Protein AF-A0A6B3GNY4-F1 (afdb_monomer_lite)

Foldseek 3Di:
DVVVVVVVVVVVVVVCCVDVVVPPVVVVVCVVCPPVVPDDPVVNVVVDDPPPPVCPVVVVVVVVVVVVVVPDDDDDPDDPPPPDD

Secondary structure (DSSP, 8-state):
-HHHHHHHHHHHHHHHIIIIIIIIIHHHHHHHHGGGTT---HHHHHHS----SS-HHHHHHHHHHHHHHTTS----TTTTSSS--

Structure (mmCIF, N/CA/C/O backbone):
data_AF-A0A6B3GNY4-F1
#
_entry.id   AF-A0A6B3GNY4-F1
#
loop_
_atom_site.group_PDB
_atom_site.id
_atom_site.type_symbol
_atom_site.label_atom_id
_atom_site.label_alt_id
_atom_site.label_comp_id
_atom_site.label_asym_id
_atom_site.label_entity_id
_atom_site.label_seq_id
_atom_site.pdbx_PDB_ins_code
_atom_site.Cartn_x
_atom_site.Cartn_y
_atom_site.Cartn_z
_atom_site.occupancy
_atom_site.B_iso_or_equiv
_atom_site.auth_seq_id
_atom_site.auth_comp_id
_atom_site.auth_asym_id
_atom_site.auth_atom_id
_atom_site.pdbx_PDB_model_num
ATOM 1 N N . GLN A 1 1 ? 22.929 -14.298 -19.397 1.00 60.06 1 GLN A N 1
ATOM 2 C CA . GLN A 1 1 ? 21.673 -13.888 -20.076 1.00 60.06 1 GLN A CA 1
ATOM 3 C C . GLN A 1 1 ? 20.437 -14.029 -19.183 1.00 60.06 1 GLN A C 1
ATOM 5 O O . GLN A 1 1 ? 19.629 -13.111 -19.179 1.00 60.06 1 GLN A O 1
ATOM 10 N N . MET A 1 2 ? 20.317 -15.091 -18.373 1.00 79.94 2 MET A N 1
ATOM 11 C CA . MET A 1 2 ? 19.193 -15.301 -17.437 1.00 79.94 2 MET A CA 1
ATOM 12 C C . MET A 1 2 ? 18.920 -14.117 -16.489 1.00 79.94 2 MET A C 1
ATOM 14 O O . MET A 1 2 ? 17.784 -13.665 -16.390 1.00 79.94 2 MET A O 1
ATOM 18 N N . ILE A 1 3 ? 19.967 -13.545 -15.873 1.00 90.50 3 ILE A N 1
ATOM 19 C CA . ILE A 1 3 ? 19.844 -12.394 -14.955 1.00 90.50 3 ILE A CA 1
ATOM 20 C C . ILE A 1 3 ? 19.161 -11.184 -15.617 1.00 90.50 3 ILE A C 1
ATOM 22 O O . ILE A 1 3 ? 18.394 -10.475 -14.975 1.00 90.50 3 ILE A O 1
ATOM 26 N N . LYS A 1 4 ? 19.408 -10.966 -16.918 1.00 87.88 4 LYS A N 1
ATOM 27 C CA . LYS A 1 4 ? 18.862 -9.823 -17.660 1.00 87.88 4 LYS A CA 1
ATOM 28 C C . LYS A 1 4 ? 17.352 -9.969 -17.859 1.00 87.88 4 LYS A C 1
ATOM 30 O O . LYS A 1 4 ? 16.633 -8.985 -17.760 1.00 87.88 4 LYS A O 1
ATOM 35 N N . MET A 1 5 ? 16.884 -11.197 -18.091 1.00 93.38 5 MET A N 1
ATOM 36 C CA . MET A 1 5 ? 15.457 -11.502 -18.228 1.00 93.38 5 MET A CA 1
ATOM 37 C C . MET A 1 5 ? 14.729 -11.396 -16.886 1.00 93.38 5 MET A C 1
ATOM 39 O O . MET A 1 5 ? 13.665 -10.789 -16.830 1.00 93.38 5 MET A O 1
ATOM 43 N N . ILE A 1 6 ? 15.336 -11.903 -15.807 1.00 95.06 6 ILE A N 1
ATOM 44 C CA . ILE A 1 6 ? 14.777 -11.809 -14.449 1.00 95.06 6 ILE A CA 1
ATOM 45 C C . ILE A 1 6 ? 14.666 -10.341 -14.006 1.00 95.06 6 ILE A C 1
ATOM 47 O O . ILE A 1 6 ? 13.626 -9.919 -13.501 1.00 95.06 6 ILE A O 1
ATOM 51 N N . GLY A 1 7 ? 15.710 -9.539 -14.243 1.00 94.69 7 GLY A N 1
ATOM 52 C CA . GLY A 1 7 ? 15.697 -8.110 -13.926 1.00 94.69 7 GLY A CA 1
ATOM 53 C C . GLY A 1 7 ? 14.664 -7.328 -14.740 1.00 94.69 7 GLY A C 1
ATOM 54 O O . GLY A 1 7 ? 13.980 -6.467 -14.195 1.00 94.69 7 GLY A O 1
ATOM 55 N N . PHE A 1 8 ? 14.494 -7.665 -16.022 1.00 95.69 8 PHE A N 1
ATOM 56 C CA . PHE A 1 8 ? 13.505 -7.023 -16.888 1.00 95.69 8 PHE A CA 1
ATOM 57 C C . PHE A 1 8 ? 12.065 -7.288 -16.427 1.00 95.69 8 PHE A C 1
ATOM 59 O O . PHE A 1 8 ? 11.284 -6.346 -16.301 1.00 95.69 8 PHE A O 1
ATOM 66 N N . SER A 1 9 ? 11.720 -8.540 -16.098 1.00 96.00 9 SER A N 1
ATOM 67 C CA . SER A 1 9 ? 10.387 -8.863 -15.572 1.00 96.00 9 SER A CA 1
ATOM 68 C C . SER A 1 9 ? 10.127 -8.223 -14.210 1.00 96.00 9 SER A C 1
ATOM 70 O O . SER A 1 9 ? 9.028 -7.728 -13.977 1.00 96.00 9 SER A O 1
ATOM 72 N N . LEU A 1 10 ? 11.132 -8.193 -13.326 1.00 97.31 10 LEU A N 1
ATOM 73 C CA . LEU A 1 10 ? 11.004 -7.569 -12.009 1.00 97.31 10 LEU A CA 1
ATOM 74 C C . LEU A 1 10 ? 10.757 -6.060 -12.132 1.00 97.31 10 LEU A C 1
ATOM 76 O O . LEU A 1 10 ? 9.851 -5.536 -11.491 1.00 97.31 10 LEU A O 1
ATOM 80 N N . ALA A 1 11 ? 11.519 -5.374 -12.988 1.00 96.88 11 ALA A N 1
ATOM 81 C CA . ALA A 1 11 ? 11.355 -3.942 -13.219 1.00 96.88 11 ALA A CA 1
ATOM 82 C C . ALA A 1 11 ? 9.950 -3.608 -13.745 1.00 96.88 11 ALA A C 1
ATOM 84 O O . ALA A 1 11 ? 9.319 -2.672 -13.259 1.00 96.88 11 ALA A O 1
ATOM 85 N N . ILE A 1 12 ? 9.434 -4.403 -14.688 1.00 97.50 12 ILE A N 1
ATOM 86 C CA . ILE A 1 12 ? 8.076 -4.229 -15.221 1.00 97.50 12 ILE A CA 1
ATOM 87 C C . ILE A 1 12 ? 7.015 -4.520 -14.157 1.00 97.50 12 ILE A C 1
ATOM 89 O O . ILE A 1 12 ? 6.050 -3.767 -14.057 1.00 97.50 12 ILE A O 1
ATOM 93 N N . ALA A 1 13 ? 7.184 -5.570 -13.351 1.00 96.81 13 ALA A N 1
ATOM 94 C CA . ALA A 1 13 ? 6.235 -5.915 -12.294 1.00 96.81 13 ALA A CA 1
ATOM 95 C C . ALA A 1 13 ? 6.124 -4.798 -11.247 1.00 96.81 13 ALA A C 1
ATOM 97 O O . ALA A 1 13 ? 5.019 -4.390 -10.901 1.00 96.81 13 ALA A O 1
ATOM 98 N N . VAL A 1 14 ? 7.263 -4.256 -10.804 1.00 97.19 14 VAL A N 1
ATOM 99 C CA . VAL A 1 14 ? 7.300 -3.136 -9.853 1.00 97.19 14 VAL A CA 1
ATOM 100 C C . VAL A 1 14 ? 6.720 -1.866 -10.474 1.00 97.19 14 VAL A C 1
ATOM 102 O O . VAL A 1 14 ? 5.952 -1.169 -9.817 1.00 97.19 14 VAL A O 1
ATOM 105 N N . LEU A 1 15 ? 7.034 -1.574 -11.741 1.00 97.38 15 LEU A N 1
ATOM 106 C CA . LEU A 1 15 ? 6.449 -0.439 -12.456 1.00 97.38 15 LEU A CA 1
ATOM 107 C C . LEU A 1 15 ? 4.920 -0.566 -12.518 1.00 97.38 15 LEU A C 1
ATOM 109 O O . LEU A 1 15 ? 4.196 0.373 -12.201 1.00 97.38 15 LEU A O 1
ATOM 113 N N . PHE A 1 16 ? 4.415 -1.741 -12.883 1.00 97.69 16 PHE A N 1
ATOM 114 C CA . PHE A 1 16 ? 2.981 -1.985 -12.953 1.00 97.69 16 PHE A CA 1
ATOM 115 C C . PHE A 1 16 ? 2.310 -1.883 -11.576 1.00 97.69 16 PHE A C 1
ATOM 117 O O . PHE A 1 16 ? 1.242 -1.287 -11.468 1.00 97.69 16 PHE A O 1
ATOM 124 N N . ASP A 1 17 ? 2.933 -2.395 -10.515 1.00 96.50 17 ASP A N 1
ATOM 125 C CA . ASP A 1 17 ? 2.410 -2.288 -9.149 1.00 96.50 17 ASP A CA 1
ATOM 126 C C . ASP A 1 17 ? 2.353 -0.826 -8.668 1.00 96.50 17 ASP A C 1
ATOM 128 O O . ASP A 1 17 ? 1.312 -0.331 -8.225 1.00 96.50 17 ASP A O 1
ATOM 132 N N . ALA A 1 18 ? 3.436 -0.077 -8.868 1.00 96.50 18 ALA A N 1
ATOM 133 C CA . ALA A 1 18 ? 3.527 1.317 -8.443 1.00 96.50 18 ALA A CA 1
ATOM 134 C C . ALA A 1 18 ? 2.526 2.242 -9.158 1.00 96.50 18 ALA A C 1
ATOM 136 O O . ALA A 1 18 ? 2.064 3.217 -8.561 1.00 96.50 18 ALA A O 1
ATOM 137 N N . PHE A 1 19 ? 2.174 1.947 -10.412 1.00 97.19 19 PHE A N 1
A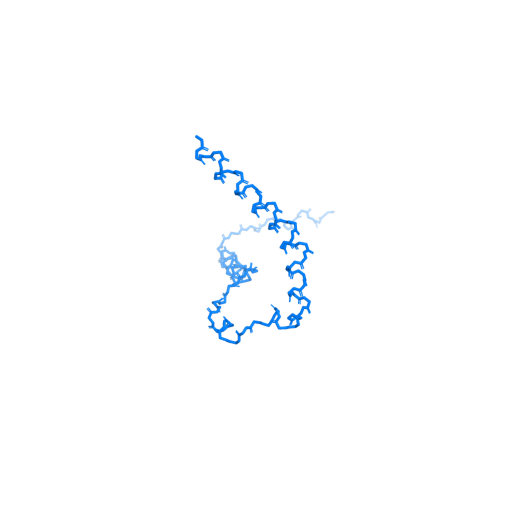TOM 138 C CA . PHE A 1 19 ? 1.222 2.754 -11.177 1.00 97.19 19 PHE A CA 1
ATOM 139 C C . PHE A 1 19 ? -0.180 2.153 -11.172 1.00 97.19 19 PHE A C 1
ATOM 141 O O . PHE A 1 19 ? -1.114 2.761 -10.657 1.00 97.19 19 PHE A O 1
ATOM 148 N N . VAL A 1 20 ? -0.356 0.952 -11.714 1.00 96.81 20 VAL A N 1
ATOM 149 C CA . VAL A 1 20 ? -1.686 0.363 -11.901 1.00 96.81 20 VAL A CA 1
ATOM 150 C C . VAL A 1 20 ? -2.285 -0.067 -10.571 1.00 96.81 20 VAL A C 1
ATOM 152 O O . VAL A 1 20 ? -3.427 0.287 -10.268 1.00 96.81 20 VAL A O 1
ATOM 155 N N . VAL A 1 21 ? -1.526 -0.787 -9.742 1.00 96.69 21 VAL A N 1
ATOM 156 C CA . VAL A 1 21 ? -2.064 -1.268 -8.464 1.00 96.69 21 VAL A CA 1
ATOM 157 C C . VAL A 1 21 ? -2.296 -0.089 -7.521 1.00 96.69 21 VAL A C 1
ATOM 159 O O . VAL A 1 21 ? -3.406 0.095 -7.022 1.00 96.69 21 VAL A O 1
ATOM 162 N N . ARG A 1 22 ? -1.286 0.762 -7.331 1.00 94.44 22 ARG A N 1
ATOM 163 C CA . ARG A 1 22 ? -1.329 1.890 -6.389 1.00 94.44 22 ARG A CA 1
ATOM 164 C C . ARG A 1 22 ? -2.286 3.015 -6.790 1.00 94.44 22 ARG A C 1
ATOM 166 O O . ARG A 1 22 ? -2.963 3.535 -5.906 1.00 94.44 22 ARG A O 1
ATOM 173 N N . MET A 1 23 ? -2.354 3.400 -8.070 1.00 96.31 23 MET A N 1
ATOM 174 C CA . MET A 1 23 ? -3.202 4.524 -8.505 1.00 96.31 23 MET A CA 1
ATOM 175 C C . MET A 1 23 ? -4.628 4.110 -8.875 1.00 96.31 23 MET A C 1
ATOM 177 O O . MET A 1 23 ? -5.514 4.958 -8.817 1.00 96.31 23 MET A O 1
ATOM 181 N N . ALA A 1 24 ? -4.870 2.846 -9.245 1.00 95.19 24 ALA A N 1
ATOM 182 C CA . ALA A 1 24 ? -6.194 2.395 -9.682 1.00 95.19 24 ALA A CA 1
ATOM 183 C C . ALA A 1 24 ? -6.768 1.278 -8.808 1.00 95.19 24 ALA A C 1
ATOM 185 O O . ALA A 1 24 ? -7.855 1.442 -8.261 1.00 95.19 24 ALA A O 1
ATOM 186 N N . ILE A 1 25 ? -6.064 0.154 -8.642 1.00 94.56 25 ILE A N 1
ATOM 187 C CA . ILE A 1 25 ? -6.648 -1.032 -7.991 1.00 94.56 25 ILE A CA 1
ATOM 188 C C . ILE A 1 25 ? -6.894 -0.789 -6.504 1.00 94.56 25 ILE A C 1
ATOM 190 O O . ILE A 1 25 ? -7.999 -1.028 -6.031 1.00 94.56 25 ILE A O 1
ATOM 194 N N . VAL A 1 26 ? -5.908 -0.276 -5.769 1.00 94.25 26 VAL A N 1
ATOM 195 C CA . VAL A 1 26 ? -6.052 0.046 -4.344 1.00 94.25 26 VAL A CA 1
ATOM 196 C C . VAL A 1 26 ? -7.214 1.018 -4.108 1.00 94.25 26 VAL A C 1
ATOM 198 O O . VAL A 1 26 ? -8.115 0.653 -3.354 1.00 94.25 26 VAL A O 1
ATOM 201 N N . PRO A 1 27 ? -7.287 2.205 -4.748 1.00 89.81 27 PRO A N 1
ATOM 202 C CA . PRO A 1 27 ? -8.411 3.112 -4.526 1.00 89.81 27 PRO A CA 1
ATOM 203 C C . PRO A 1 27 ? -9.744 2.553 -5.032 1.00 89.81 27 PRO A C 1
ATOM 205 O O . PRO A 1 27 ? -10.757 2.770 -4.374 1.00 89.81 27 PRO A O 1
ATOM 208 N N . ALA A 1 28 ? -9.774 1.795 -6.134 1.00 93.06 28 ALA A N 1
ATOM 209 C CA . ALA A 1 28 ? -11.003 1.163 -6.617 1.00 93.06 28 ALA A CA 1
ATOM 210 C C . ALA A 1 28 ? -11.526 0.103 -5.638 1.00 93.06 28 ALA A C 1
ATOM 212 O O . ALA A 1 28 ? -12.718 0.070 -5.344 1.00 93.06 28 ALA A O 1
ATOM 213 N N . VAL A 1 29 ? -10.641 -0.732 -5.088 1.00 91.94 29 VAL A N 1
ATOM 214 C CA . VAL A 1 29 ? -10.988 -1.738 -4.075 1.00 91.94 29 VAL A CA 1
ATOM 215 C C . VAL A 1 29 ? -11.417 -1.056 -2.777 1.00 91.94 29 VAL A C 1
ATOM 217 O O . VAL A 1 29 ? -12.440 -1.433 -2.212 1.00 91.94 29 VAL A O 1
ATOM 220 N N . LEU A 1 30 ? -10.702 -0.021 -2.325 1.00 88.44 30 LEU A N 1
ATOM 221 C CA . LEU A 1 30 ? -11.090 0.763 -1.149 1.00 88.44 30 LEU A CA 1
ATOM 222 C C . LEU A 1 30 ? -12.451 1.444 -1.341 1.00 88.44 30 LEU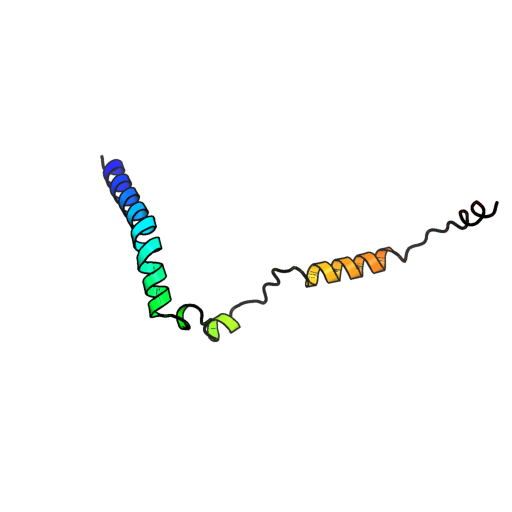 A C 1
ATOM 224 O O . LEU A 1 30 ? -13.258 1.450 -0.415 1.00 88.44 30 LEU A O 1
ATOM 228 N N . ALA A 1 31 ? -12.740 1.966 -2.534 1.00 86.62 31 ALA A N 1
ATOM 229 C CA . ALA A 1 31 ? -14.040 2.545 -2.861 1.00 86.62 31 ALA A CA 1
ATOM 230 C C . ALA A 1 31 ? -15.149 1.481 -2.922 1.00 86.62 31 ALA A C 1
ATOM 232 O O . ALA A 1 31 ? -16.248 1.716 -2.423 1.00 86.62 31 ALA A O 1
ATOM 233 N N . LEU A 1 32 ? -14.857 0.299 -3.478 1.00 87.69 32 LEU A N 1
ATOM 234 C CA . LEU A 1 32 ? -15.814 -0.801 -3.619 1.00 87.69 32 LEU A CA 1
ATOM 235 C C . LEU A 1 32 ? -16.166 -1.444 -2.269 1.00 87.69 32 LEU A C 1
ATOM 237 O O . LEU A 1 32 ? -17.334 -1.703 -1.987 1.00 87.69 32 LEU A O 1
ATOM 241 N N . LEU A 1 33 ? -15.165 -1.698 -1.422 1.00 84.69 33 LEU A N 1
ATOM 242 C CA . LEU A 1 33 ? -15.370 -2.220 -0.067 1.00 84.69 33 LEU A CA 1
ATOM 243 C C . LEU A 1 33 ? -15.863 -1.123 0.889 1.00 84.69 33 LEU A C 1
ATOM 245 O O . LEU A 1 33 ? -16.523 -1.421 1.892 1.00 84.69 33 LEU A O 1
ATOM 249 N N . GLY A 1 34 ? -15.558 0.141 0.592 1.00 79.50 34 GLY A N 1
ATOM 250 C CA . GLY A 1 34 ? -15.996 1.315 1.338 1.00 79.50 34 GLY A CA 1
ATOM 251 C C . GLY A 1 34 ? -15.731 1.181 2.838 1.00 79.50 34 GLY A C 1
ATOM 252 O O . GLY A 1 34 ? -14.621 0.895 3.279 1.00 79.50 34 GLY A O 1
ATOM 253 N N . LYS A 1 35 ? -16.793 1.321 3.643 1.00 67.56 35 LYS A N 1
ATOM 254 C CA . LYS A 1 35 ? -16.742 1.222 5.116 1.00 67.56 35 LYS A CA 1
ATOM 255 C C . LYS A 1 35 ? -16.259 -0.138 5.641 1.00 67.56 35 LYS A C 1
ATOM 257 O O . LYS A 1 35 ? -15.815 -0.204 6.782 1.00 67.56 35 LYS A O 1
ATOM 262 N N . LYS A 1 36 ? -16.323 -1.212 4.842 1.00 73.06 36 LYS A N 1
ATOM 263 C CA . LYS A 1 36 ? -15.795 -2.530 5.235 1.00 73.06 36 LYS A CA 1
ATOM 264 C C . LYS A 1 36 ? -14.281 -2.643 5.061 1.00 73.06 36 LYS A C 1
ATOM 266 O O . LYS A 1 36 ? -13.685 -3.442 5.770 1.00 73.06 36 LYS A O 1
ATOM 271 N N . ALA A 1 37 ? -13.657 -1.844 4.188 1.00 73.62 37 ALA A N 1
ATOM 272 C CA . ALA A 1 37 ? -12.196 -1.829 4.044 1.00 73.62 37 ALA A CA 1
ATOM 273 C C . ALA A 1 37 ? -11.488 -1.345 5.32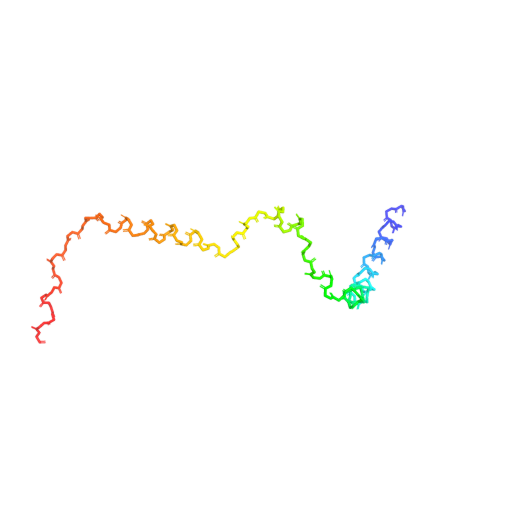1 1.00 73.62 37 ALA A C 1
ATOM 275 O O . ALA A 1 37 ? -10.358 -1.732 5.588 1.00 73.62 37 ALA A O 1
ATOM 276 N N . 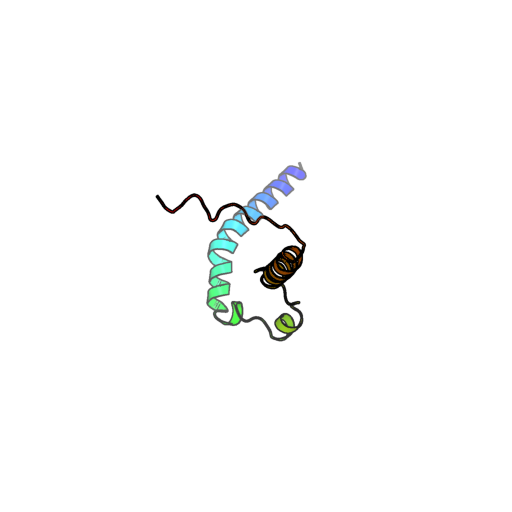TRP A 1 38 ? -12.186 -0.526 6.112 1.00 69.44 38 TRP A N 1
ATOM 277 C CA . TRP A 1 38 ? -11.723 0.022 7.386 1.00 69.44 38 TRP A CA 1
ATOM 278 C C . TRP A 1 38 ? -12.349 -0.647 8.614 1.00 69.44 38 TRP A C 1
ATOM 280 O O . TRP A 1 38 ? -12.102 -0.214 9.738 1.00 69.44 38 TRP A O 1
ATOM 290 N N . TRP A 1 39 ? -13.174 -1.686 8.440 1.00 71.75 39 TRP A N 1
ATOM 291 C CA . TRP A 1 39 ? -13.742 -2.378 9.591 1.00 71.75 39 TRP A CA 1
ATOM 292 C C . TRP A 1 39 ? -12.711 -3.341 10.166 1.00 71.75 39 TRP A C 1
ATOM 294 O O . TRP A 1 39 ? -12.389 -4.348 9.539 1.00 71.75 39 TRP A O 1
ATOM 304 N N . LEU A 1 40 ? -12.219 -3.036 11.368 1.00 71.94 40 LEU A N 1
ATOM 305 C CA . LEU A 1 40 ? -11.397 -3.947 12.149 1.00 71.94 40 LEU A CA 1
ATOM 306 C C . LEU A 1 40 ? -12.280 -5.121 12.605 1.00 71.94 40 LEU A C 1
ATOM 308 O O . LEU A 1 40 ? -13.196 -4.926 13.414 1.00 71.94 40 LEU A O 1
ATOM 312 N N . PRO A 1 41 ? -12.069 -6.341 12.088 1.00 71.81 41 PRO A N 1
ATOM 313 C CA . PRO A 1 41 ? -12.892 -7.470 12.478 1.00 71.81 41 PRO A CA 1
ATOM 314 C C . PRO A 1 41 ? -12.730 -7.735 13.977 1.00 71.81 41 PRO A C 1
ATOM 316 O O . PRO A 1 41 ? -11.609 -7.769 14.479 1.00 71.81 41 PRO A O 1
ATOM 319 N N . ARG A 1 42 ? -13.830 -7.982 14.701 1.00 69.88 42 ARG A N 1
ATOM 320 C CA . ARG A 1 42 ? -13.816 -8.112 16.179 1.00 69.88 42 ARG A CA 1
ATOM 321 C C . ARG A 1 42 ? -12.876 -9.205 16.718 1.00 69.88 42 ARG A C 1
ATOM 323 O O . ARG A 1 42 ? -12.528 -9.187 17.891 1.00 69.88 42 ARG A O 1
ATOM 330 N N . TRP A 1 43 ? -12.475 -10.164 15.880 1.00 78.81 43 TRP A N 1
ATOM 331 C CA . TRP A 1 43 ? -11.479 -11.184 16.222 1.00 78.81 43 TRP A CA 1
ATOM 332 C C . TRP A 1 43 ? -10.047 -10.636 16.221 1.00 78.81 43 TRP A C 1
ATOM 334 O O . TRP A 1 43 ? -9.251 -11.032 17.065 1.00 78.81 43 TRP A O 1
ATOM 344 N N . LEU A 1 44 ? -9.742 -9.696 15.324 1.00 73.75 44 LEU A N 1
ATOM 345 C CA . LEU A 1 44 ? -8.444 -9.034 15.244 1.00 73.75 44 LEU A CA 1
ATOM 346 C C . LEU A 1 44 ? -8.296 -7.968 16.334 1.00 73.75 44 LEU A C 1
ATOM 348 O O . LEU A 1 44 ? -7.240 -7.867 16.942 1.00 73.75 44 LEU A O 1
ATOM 352 N N . ASP A 1 45 ? -9.384 -7.264 16.652 1.00 74.12 45 ASP A N 1
ATOM 353 C CA . ASP A 1 45 ? -9.467 -6.350 17.801 1.00 74.12 45 ASP A CA 1
ATOM 354 C C . ASP A 1 45 ? -9.148 -7.064 19.129 1.00 74.12 45 ASP A C 1
ATOM 356 O O . ASP A 1 45 ? -8.437 -6.549 19.982 1.00 74.12 45 ASP A O 1
ATOM 360 N N . ARG A 1 46 ? -9.585 -8.323 19.276 1.00 74.75 46 ARG A N 1
ATOM 361 C CA . ARG A 1 46 ? -9.286 -9.142 20.461 1.00 74.75 46 ARG A CA 1
ATOM 362 C C . ARG A 1 46 ? -7.869 -9.727 20.476 1.00 74.75 46 ARG A C 1
ATOM 364 O O . ARG A 1 46 ? -7.393 -10.117 21.539 1.00 74.75 46 ARG A O 1
ATOM 371 N N . ALA A 1 47 ? -7.227 -9.827 19.314 1.00 80.25 47 ALA A N 1
ATOM 372 C CA . ALA A 1 47 ? -5.856 -10.309 19.177 1.00 80.25 47 ALA A CA 1
ATOM 373 C C . ALA A 1 47 ? -4.820 -9.181 19.276 1.00 80.25 47 ALA A C 1
ATOM 375 O O . ALA A 1 47 ? -3.653 -9.475 19.521 1.00 80.25 47 ALA A O 1
ATOM 376 N N . LEU A 1 48 ? -5.228 -7.921 19.087 1.00 75.62 48 LEU A N 1
ATOM 377 C CA . LEU A 1 48 ? -4.365 -6.753 19.217 1.00 75.62 48 LEU A CA 1
ATOM 378 C C . LEU A 1 48 ? -3.998 -6.542 20.696 1.00 75.62 48 LEU A C 1
ATOM 380 O O . LEU A 1 48 ? -4.860 -6.194 21.505 1.00 75.62 48 LEU A O 1
ATOM 384 N N . PRO A 1 49 ? -2.723 -6.740 21.078 1.00 71.75 49 PRO A N 1
ATOM 385 C CA . PRO A 1 49 ? -2.241 -6.327 22.388 1.00 71.75 49 PRO A CA 1
ATOM 386 C C . PRO A 1 49 ? -2.377 -4.805 22.492 1.00 71.75 49 PRO A C 1
ATOM 388 O O . PRO A 1 49 ? -2.211 -4.106 21.496 1.00 71.75 49 PRO A O 1
ATOM 391 N N . ASN A 1 50 ? -2.658 -4.278 23.684 1.00 70.50 50 ASN A N 1
ATOM 392 C CA . ASN A 1 50 ? -2.744 -2.835 23.915 1.00 70.50 50 ASN A CA 1
ATOM 393 C C . ASN A 1 50 ? -1.365 -2.177 23.712 1.00 70.50 50 ASN A C 1
ATOM 395 O O . ASN A 1 50 ? -0.609 -2.011 24.673 1.00 70.50 50 ASN A O 1
ATOM 399 N N . VAL A 1 51 ? -1.039 -1.823 22.470 1.00 70.12 51 VAL A N 1
ATOM 40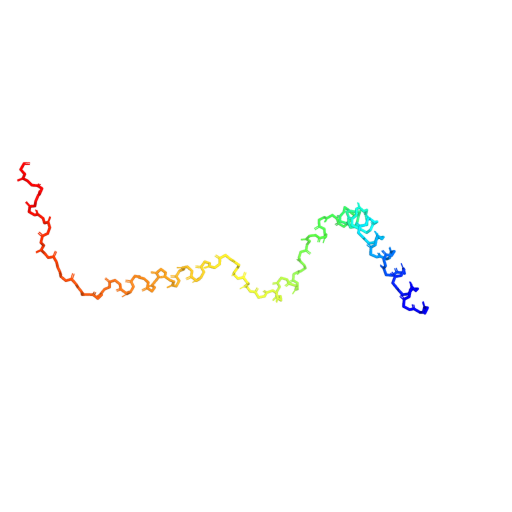0 C CA . VAL A 1 51 ? 0.163 -1.069 22.112 1.00 70.12 51 VAL A CA 1
ATOM 401 C C . VAL A 1 51 ? -0.106 0.391 22.455 1.00 70.12 51 VAL A C 1
ATOM 403 O O . VAL A 1 51 ? -0.811 1.092 21.738 1.00 70.12 51 VAL A O 1
ATOM 406 N N . ASP A 1 52 ? 0.412 0.825 23.599 1.00 68.69 52 ASP A N 1
ATOM 407 C CA . ASP A 1 52 ? 0.441 2.235 23.979 1.00 68.69 52 ASP A CA 1
ATOM 408 C C . ASP A 1 52 ? 1.518 2.934 23.135 1.00 68.69 52 ASP A C 1
ATOM 410 O O . ASP A 1 52 ? 2.708 2.847 23.434 1.00 68.69 52 ASP A O 1
ATOM 414 N N . VAL A 1 53 ? 1.102 3.534 22.017 1.00 70.06 53 VAL A N 1
ATOM 415 C CA . VAL A 1 53 ? 1.992 4.255 21.085 1.00 70.06 53 VAL A CA 1
ATOM 416 C C . VAL A 1 53 ? 2.322 5.655 21.612 1.00 70.06 53 VAL A C 1
ATOM 418 O O . VAL A 1 53 ? 3.348 6.228 21.257 1.00 70.06 53 VAL A O 1
ATOM 421 N N . GLU A 1 54 ? 1.464 6.196 22.475 1.00 71.31 54 GLU A N 1
ATOM 422 C CA . GLU A 1 54 ? 1.554 7.562 22.997 1.00 71.31 54 GLU A CA 1
ATOM 423 C C . GLU A 1 54 ? 2.411 7.642 24.271 1.00 71.31 54 GLU A C 1
ATOM 425 O O . GLU A 1 54 ? 2.800 8.727 24.704 1.00 71.31 54 GLU A O 1
ATOM 430 N N . GLY A 1 55 ? 2.798 6.493 24.835 1.00 68.75 55 GLY A N 1
ATOM 431 C CA . GLY A 1 55 ? 3.737 6.421 25.950 1.00 68.75 55 GLY A CA 1
ATOM 432 C C . GLY A 1 55 ? 3.199 7.076 27.220 1.00 68.75 55 GLY A C 1
ATOM 433 O O . GLY A 1 55 ? 3.986 7.400 28.112 1.00 68.75 55 GLY A O 1
ATOM 434 N N . GLU A 1 56 ? 1.881 7.260 27.330 1.00 76.19 56 GLU A N 1
ATOM 435 C CA . GLU A 1 56 ? 1.249 7.901 28.486 1.00 76.19 56 GLU A CA 1
ATOM 436 C C . GLU A 1 56 ? 1.600 7.159 29.782 1.00 76.19 56 GLU A C 1
ATOM 438 O O . GLU A 1 56 ? 1.831 7.769 30.830 1.00 76.19 56 GLU A O 1
ATOM 443 N N . LYS A 1 57 ? 1.744 5.829 29.705 1.00 75.38 57 LYS A N 1
ATOM 444 C CA . LYS A 1 57 ? 2.180 5.002 30.839 1.00 75.38 57 LYS A CA 1
ATOM 445 C C . LYS A 1 57 ? 3.630 5.257 31.254 1.00 75.38 57 LYS A C 1
ATOM 447 O O . LYS A 1 57 ? 3.918 5.201 32.447 1.00 75.38 57 LYS A O 1
ATOM 452 N N . LEU A 1 58 ? 4.523 5.545 30.306 1.00 74.06 58 LEU A N 1
ATOM 453 C CA . LEU A 1 58 ? 5.928 5.859 30.587 1.00 74.06 58 LEU A CA 1
ATOM 454 C C . LEU A 1 58 ? 6.069 7.267 31.175 1.00 74.06 58 LEU A C 1
ATOM 456 O O . LEU A 1 58 ? 6.802 7.456 32.141 1.00 74.06 58 LEU A O 1
ATOM 460 N N . GLN A 1 59 ? 5.322 8.237 30.637 1.00 79.25 59 GLN A N 1
ATOM 461 C CA . GLN A 1 59 ? 5.305 9.613 31.144 1.00 79.25 59 GLN A CA 1
ATOM 462 C C . GLN A 1 59 ? 4.802 9.670 32.590 1.00 79.25 59 GLN A C 1
ATOM 464 O O . GLN A 1 59 ? 5.394 10.358 33.421 1.00 79.25 59 GLN A O 1
ATOM 469 N N . LYS A 1 60 ? 3.761 8.893 32.916 1.00 79.31 60 LYS A N 1
ATOM 470 C CA . LYS A 1 60 ? 3.252 8.782 34.286 1.00 79.31 60 LYS A CA 1
ATOM 471 C C . LYS A 1 60 ? 4.280 8.169 35.244 1.00 79.31 60 LYS A C 1
ATOM 473 O O . LYS A 1 60 ? 4.454 8.682 36.340 1.00 79.31 60 LYS A O 1
ATOM 478 N N . GLN A 1 61 ? 4.995 7.125 34.818 1.00 80.44 61 GLN A N 1
ATOM 479 C CA . GLN A 1 61 ? 6.053 6.506 35.628 1.00 80.44 61 GLN A CA 1
ATOM 480 C C . GLN A 1 61 ? 7.232 7.459 35.872 1.00 80.44 61 GLN A C 1
ATOM 482 O O . GLN A 1 61 ? 7.694 7.562 37.002 1.00 80.44 61 GLN A O 1
ATOM 487 N N . LEU A 1 62 ? 7.671 8.208 34.854 1.00 80.81 62 LEU A N 1
ATOM 488 C CA . LEU A 1 62 ? 8.727 9.218 35.005 1.00 80.81 62 LEU A CA 1
ATOM 489 C C . LEU A 1 62 ? 8.301 10.386 35.907 1.00 80.81 62 LEU A C 1
ATOM 491 O O . LEU A 1 62 ? 9.124 10.908 36.660 1.00 80.81 62 LEU A O 1
ATOM 495 N N . ALA A 1 63 ? 7.034 10.805 35.840 1.00 78.31 63 ALA A N 1
ATOM 496 C CA . ALA A 1 63 ? 6.486 11.837 36.718 1.00 78.31 63 ALA A CA 1
ATOM 497 C C . ALA A 1 63 ? 6.417 11.364 38.183 1.00 78.31 63 ALA A C 1
ATOM 499 O O . ALA A 1 63 ? 6.809 12.112 39.081 1.00 78.31 63 ALA A O 1
ATOM 500 N N . ASP A 1 64 ? 5.997 10.116 38.415 1.00 77.94 64 ASP A N 1
ATOM 501 C CA . ASP A 1 64 ? 5.975 9.496 39.746 1.00 77.94 64 ASP A CA 1
ATOM 502 C C . ASP A 1 64 ? 7.406 9.303 40.307 1.00 77.94 64 ASP A C 1
ATOM 504 O O . ASP A 1 64 ? 7.652 9.559 41.488 1.00 77.94 64 ASP A O 1
ATOM 508 N N . GLU A 1 65 ? 8.380 8.930 39.465 1.00 74.94 65 GLU A N 1
ATOM 509 C CA . GLU A 1 65 ? 9.793 8.770 39.854 1.00 74.94 65 GLU A CA 1
ATOM 510 C C . GLU A 1 65 ? 10.459 10.121 40.179 1.00 74.94 65 GLU A C 1
ATOM 512 O O . GLU A 1 65 ? 11.151 10.257 41.192 1.00 74.94 65 GLU A O 1
ATOM 517 N N . SER A 1 66 ? 10.170 11.157 39.384 1.00 68.25 66 SER A N 1
ATOM 518 C CA . SER A 1 66 ? 10.655 12.527 39.613 1.00 68.25 66 SER A CA 1
ATOM 519 C C . SER A 1 66 ? 10.072 13.141 40.893 1.00 68.25 66 SER A C 1
ATOM 521 O O . SER A 1 66 ? 10.761 13.884 41.593 1.00 68.25 66 SER A O 1
ATOM 523 N N . GLY A 1 67 ? 8.824 12.801 41.241 1.00 62.50 67 GLY A N 1
ATOM 524 C CA . GLY A 1 67 ? 8.196 13.202 42.504 1.00 62.50 67 GLY A CA 1
ATOM 525 C C . GLY A 1 67 ? 8.800 12.516 43.736 1.00 62.50 67 GLY A C 1
ATOM 526 O O . GLY A 1 67 ? 8.833 13.109 44.814 1.00 62.50 67 GLY A O 1
ATOM 527 N N . SER A 1 68 ? 9.337 11.300 43.581 1.00 60.25 68 SER A N 1
ATOM 528 C CA . SER A 1 68 ? 9.990 10.564 44.672 1.00 60.25 68 SER A CA 1
ATOM 529 C C . SER A 1 68 ? 11.459 10.957 44.875 1.00 60.25 68 SER A C 1
ATOM 531 O O . SER A 1 68 ? 11.943 10.903 46.006 1.00 60.25 68 SER A O 1
ATOM 533 N N . ALA A 1 69 ? 12.169 11.380 43.822 1.00 59.31 69 ALA A N 1
ATOM 534 C CA . ALA A 1 69 ? 13.557 11.850 43.916 1.00 59.31 69 ALA A CA 1
ATOM 535 C C . ALA A 1 69 ? 13.690 13.252 44.551 1.00 59.31 69 ALA A C 1
ATOM 537 O O . ALA A 1 69 ? 14.763 13.613 45.026 1.00 59.31 69 ALA A O 1
ATOM 538 N N . GLY A 1 70 ? 12.601 14.029 44.611 1.00 54.28 70 GLY A N 1
ATOM 539 C CA . GLY A 1 70 ? 12.564 15.369 45.213 1.00 54.28 70 GLY A CA 1
ATOM 540 C C . GLY A 1 70 ? 12.346 15.417 46.732 1.00 54.28 70 GLY A C 1
ATOM 541 O O . GLY A 1 70 ? 12.221 16.508 47.279 1.00 54.28 70 GLY A O 1
ATOM 542 N N . SER A 1 71 ? 12.276 14.271 47.424 1.00 57.72 71 SER A N 1
ATOM 543 C CA . S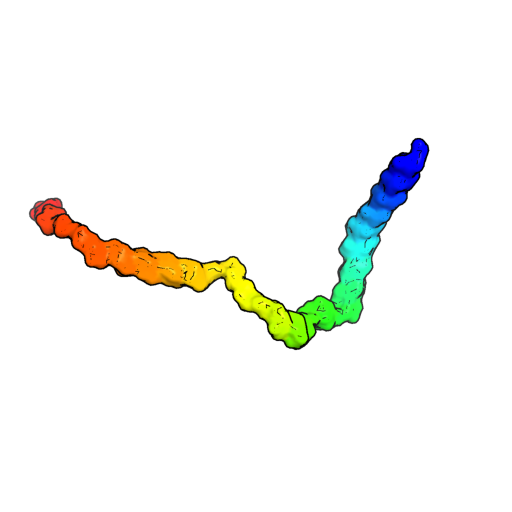ER A 1 71 ? 12.102 14.221 48.893 1.00 57.72 71 SER A CA 1
ATOM 544 C C . SER A 1 71 ? 13.399 13.934 49.668 1.00 57.72 71 SER A C 1
ATOM 546 O O . SER A 1 71 ? 13.361 13.713 50.878 1.00 57.72 71 SER A O 1
ATOM 548 N N . GLY A 1 72 ? 14.551 13.954 48.992 1.00 52.53 72 GLY A N 1
ATOM 549 C CA . GLY A 1 72 ? 15.871 13.899 49.616 1.00 52.53 72 GLY A CA 1
ATOM 550 C C . GLY A 1 72 ? 16.455 15.296 49.809 1.00 52.53 72 GLY A C 1
ATOM 551 O O . GLY A 1 72 ? 16.985 15.863 48.865 1.00 52.53 72 GLY A O 1
ATOM 552 N N . ASP A 1 73 ? 16.307 15.815 51.027 1.00 61.47 73 ASP A N 1
ATOM 553 C CA . ASP A 1 73 ? 17.309 16.576 51.791 1.00 61.47 73 ASP A CA 1
ATOM 554 C C . ASP A 1 73 ? 18.243 17.554 51.035 1.00 61.47 73 ASP A C 1
ATOM 556 O O . ASP A 1 73 ? 19.121 17.162 50.268 1.00 61.47 73 ASP A O 1
ATOM 560 N N . GLY A 1 74 ? 18.115 18.849 51.338 1.00 47.94 74 GLY A N 1
ATOM 561 C CA . GLY A 1 74 ? 19.025 19.888 50.853 1.00 47.94 74 GLY A CA 1
ATOM 562 C C . GLY A 1 74 ? 18.660 21.274 51.374 1.00 47.94 74 GLY A C 1
ATOM 563 O O . GLY A 1 74 ? 18.030 22.062 50.673 1.00 47.94 74 GLY A O 1
ATOM 564 N N . GLY A 1 75 ? 19.026 21.551 52.628 1.00 53.38 75 GLY A N 1
ATOM 565 C CA . GLY A 1 75 ? 18.876 22.855 53.275 1.00 53.38 75 GLY A CA 1
ATOM 566 C C . GLY A 1 75 ? 19.560 24.010 52.528 1.00 53.38 75 GLY A C 1
ATOM 567 O O . GLY A 1 75 ? 20.571 23.836 51.853 1.00 53.38 75 GLY A O 1
ATOM 568 N N . GLY A 1 76 ? 18.996 25.210 52.683 1.00 48.28 76 GLY A N 1
ATOM 569 C CA . GLY A 1 76 ? 19.468 26.439 52.041 1.00 48.28 76 GLY A CA 1
ATOM 570 C C . GLY A 1 76 ? 18.649 27.661 52.453 1.00 48.28 76 GLY A C 1
ATOM 571 O O . GLY A 1 76 ? 18.080 28.365 51.622 1.00 48.28 76 GLY A O 1
ATOM 572 N N . GLU A 1 77 ? 18.532 27.894 53.757 1.00 58.94 77 GLU A N 1
ATOM 573 C CA . GLU A 1 77 ? 18.016 29.135 54.336 1.00 58.94 77 GLU A CA 1
ATOM 574 C C . GLU A 1 77 ? 19.028 30.273 54.089 1.00 58.94 77 GLU A C 1
ATOM 576 O O . GLU A 1 77 ? 19.929 30.475 54.894 1.00 58.94 77 GLU A O 1
ATOM 581 N N . GLY A 1 78 ? 18.939 30.998 52.965 1.00 58.28 78 GLY A N 1
ATOM 582 C CA . GLY A 1 78 ? 19.900 32.086 52.698 1.00 58.28 78 GLY A CA 1
ATOM 583 C C . GLY A 1 78 ? 19.480 33.209 51.746 1.00 58.28 78 GLY A C 1
ATOM 584 O O . GLY A 1 78 ? 20.001 34.311 51.854 1.00 58.28 78 GLY A O 1
ATOM 585 N N . GLU A 1 79 ? 18.511 33.010 50.849 1.00 58.88 79 GLU A N 1
ATOM 586 C CA . GLU A 1 79 ? 18.245 33.994 49.774 1.00 58.88 79 GLU A CA 1
ATOM 587 C C . GLU A 1 79 ? 17.114 34.999 50.051 1.00 58.88 79 GLU A C 1
ATOM 589 O O . GLU A 1 79 ? 16.751 35.797 49.189 1.00 58.88 79 GLU A O 1
ATOM 594 N N . ARG A 1 80 ? 16.558 35.022 51.268 1.00 61.41 80 ARG A N 1
ATOM 595 C CA . ARG A 1 80 ? 15.386 35.862 51.597 1.00 61.41 80 ARG A CA 1
ATOM 596 C C . ARG A 1 80 ? 15.727 37.290 52.055 1.00 61.41 80 ARG A C 1
ATOM 598 O O . ARG A 1 80 ? 14.806 38.047 52.353 1.00 61.41 80 ARG A O 1
ATOM 605 N N . GLU A 1 81 ? 17.006 37.670 52.122 1.00 59.50 81 GLU A N 1
ATOM 606 C CA . GLU A 1 81 ? 17.434 38.961 52.696 1.00 59.50 81 GLU A CA 1
ATOM 607 C C . GLU A 1 81 ? 17.750 40.060 51.659 1.00 59.50 81 GLU A C 1
ATOM 609 O O . GLU A 1 81 ? 17.671 41.241 51.978 1.00 59.50 81 GLU A O 1
ATOM 614 N N . LEU A 1 82 ? 18.008 39.732 50.388 1.00 60.16 82 LEU A N 1
ATOM 615 C CA . LEU A 1 82 ? 18.504 40.713 49.401 1.00 60.16 82 LEU A CA 1
ATOM 616 C C . LEU A 1 82 ? 17.425 41.513 48.638 1.00 60.16 82 LEU A C 1
ATOM 618 O O . LEU A 1 82 ? 17.766 42.327 47.786 1.00 60.16 82 LEU A O 1
ATOM 622 N N . VAL A 1 83 ? 16.132 41.336 48.945 1.00 62.72 83 VAL A N 1
ATOM 623 C CA . VAL A 1 83 ? 15.015 42.048 48.276 1.00 62.72 83 VAL A CA 1
ATOM 624 C C . VAL A 1 83 ? 14.182 42.850 49.285 1.00 62.72 83 VAL A C 1
ATOM 626 O O . VAL A 1 83 ? 12.959 42.748 49.356 1.00 62.72 83 VAL A O 1
ATOM 629 N N . ARG A 1 84 ? 14.853 43.640 50.126 1.00 57.44 84 ARG A N 1
ATOM 630 C CA . ARG A 1 84 ? 14.253 44.791 50.823 1.00 57.44 84 ARG A CA 1
ATOM 631 C C . ARG A 1 84 ? 15.289 45.904 50.966 1.00 57.44 84 ARG A C 1
ATOM 633 O O . ARG A 1 84 ? 15.838 46.075 52.048 1.00 57.44 84 ARG A O 1
ATOM 640 N N . VAL A 1 85 ? 15.527 46.657 49.895 1.00 57.38 85 VAL A N 1
ATOM 641 C CA . VAL A 1 85 ? 16.000 48.051 49.958 1.00 57.38 85 VAL A CA 1
ATOM 642 C C . VAL A 1 85 ? 15.335 48.824 48.831 1.00 57.38 85 VAL A C 1
ATOM 644 O O . VAL A 1 85 ? 15.324 48.287 47.702 1.00 57.38 85 VAL A O 1
#

Radius of gyration: 30.53 Å; chains: 1; bounding box: 38×63×74 Å

Sequence (85 aa):
QMIKMIGFSLAIAVLFDAFVVRMAIVPAVLALLGKKAWWLPRWLDRALPNVDVEGEKLQKQLADESGSAGSGDGGGEGERELVRV

pLDDT: mean 77.52, std 14.57, range [47.94, 97.69]